Protein AF-A0A3P1US30-F1 (afdb_monomer_lite)

Foldseek 3Di:
DDFDCDPQLLVLLVVQQPDDFDPDPPDPSVVSNVVVCVVRVLCPPPNPAPPGDYPPDPDDPCVVRVSNVVVNVVSVD

pLDDT: mean 75.61, std 12.27, range [46.91, 93.31]

Sequence (77 aa):
MDFEVTPAIRAAFAAYIASEPIEGGGWREHWRLHDLLHEAGVLAMPFIPPCCFHPGIVGIRWQYAPHAVAIYRHLSQ

Radius of gyration: 11.71 Å; chains: 1; bounding box: 28×21×30 Å

Secondary structure (DSSP, 8-state):
------HHHHHHHHHHHHSPP-SSS--HHHHHHHHHHHHTTTT-TT----TT--TT--S--GGG-HHHHHHHHHHT-

Structure (mmCIF, N/CA/C/O backbone):
data_AF-A0A3P1US30-F1
#
_entry.id   AF-A0A3P1US30-F1
#
loop_
_atom_site.group_PDB
_atom_site.id
_atom_site.type_symbol
_atom_site.label_atom_id
_atom_site.label_alt_id
_atom_site.label_comp_id
_atom_site.label_asym_id
_atom_site.label_entity_id
_atom_site.label_seq_id
_atom_site.pdbx_PDB_ins_code
_atom_site.Cartn_x
_atom_site.Cartn_y
_atom_site.Cartn_z
_atom_site.occupancy
_atom_site.B_iso_or_equiv
_atom_site.auth_seq_id
_atom_site.auth_comp_id
_atom_site.auth_asym_id
_atom_site.auth_atom_id
_atom_site.pdbx_PDB_model_num
ATOM 1 N N . MET A 1 1 ? -11.989 5.844 4.511 1.00 61.50 1 MET A N 1
ATOM 2 C CA . MET A 1 1 ? -11.772 4.452 4.071 1.00 61.50 1 MET A CA 1
ATOM 3 C C . MET A 1 1 ? -11.239 3.803 5.306 1.00 61.50 1 MET A C 1
ATOM 5 O O . MET A 1 1 ? -10.162 4.186 5.737 1.00 61.50 1 MET A O 1
ATOM 9 N N . ASP A 1 2 ? -12.055 2.971 5.932 1.00 68.81 2 ASP A N 1
ATOM 10 C CA . ASP A 1 2 ? -11.883 2.691 7.350 1.00 68.81 2 ASP A CA 1
ATOM 11 C C . ASP A 1 2 ? -11.431 1.243 7.466 1.00 68.81 2 ASP A C 1
ATOM 13 O O . ASP A 1 2 ? -12.242 0.326 7.555 1.00 68.81 2 ASP A O 1
ATOM 17 N N . PHE A 1 3 ? -10.119 1.044 7.361 1.00 77.88 3 PHE A N 1
ATOM 18 C CA . PHE A 1 3 ? -9.473 -0.220 7.682 1.00 77.88 3 PHE A CA 1
ATOM 19 C C . PHE A 1 3 ? -8.283 0.047 8.592 1.00 77.88 3 PHE A C 1
ATOM 21 O O . PHE A 1 3 ? -7.654 1.105 8.540 1.00 77.88 3 PHE A O 1
ATOM 28 N N . GLU A 1 4 ? -7.979 -0.916 9.449 1.00 84.62 4 GLU A N 1
ATOM 29 C CA . GLU A 1 4 ? -6.837 -0.803 10.337 1.00 84.62 4 GLU A CA 1
ATOM 30 C C . GLU A 1 4 ? -5.536 -1.011 9.552 1.00 84.62 4 GLU A C 1
ATOM 32 O O . GLU A 1 4 ? -5.283 -2.078 8.989 1.00 84.62 4 GLU A O 1
ATOM 37 N N . VAL A 1 5 ? -4.677 0.010 9.535 1.00 85.75 5 VAL A N 1
ATOM 38 C CA . VAL A 1 5 ? -3.335 -0.091 8.955 1.00 85.75 5 VAL A CA 1
ATOM 39 C C . VAL A 1 5 ? -2.402 -0.761 9.966 1.00 85.75 5 VAL A C 1
ATOM 41 O O . VAL A 1 5 ? -1.710 -0.102 10.749 1.00 85.75 5 VAL A O 1
ATOM 44 N N . THR A 1 6 ? -2.390 -2.092 9.942 1.00 91.38 6 THR A N 1
ATOM 45 C CA . THR A 1 6 ? -1.544 -2.914 10.817 1.00 91.38 6 THR A CA 1
ATOM 46 C C . THR A 1 6 ? -0.046 -2.729 10.513 1.00 91.38 6 THR A C 1
ATOM 48 O O . THR A 1 6 ? 0.326 -2.324 9.403 1.00 91.38 6 THR A O 1
ATOM 51 N N . PRO A 1 7 ? 0.863 -3.084 11.447 1.00 93.31 7 PRO A N 1
ATOM 52 C CA . PRO A 1 7 ? 2.305 -3.065 11.184 1.00 93.31 7 PRO A CA 1
ATOM 53 C C . PRO A 1 7 ? 2.719 -3.909 9.969 1.00 93.31 7 PRO A C 1
ATOM 55 O O . PRO A 1 7 ? 3.623 -3.520 9.230 1.00 93.31 7 PRO A O 1
ATOM 58 N N . ALA A 1 8 ? 2.035 -5.033 9.723 1.00 91.81 8 ALA A N 1
ATOM 59 C CA . ALA A 1 8 ? 2.287 -5.890 8.566 1.00 91.81 8 ALA A CA 1
ATOM 60 C C . ALA A 1 8 ? 1.940 -5.187 7.245 1.00 91.81 8 ALA A C 1
ATOM 62 O O . ALA A 1 8 ? 2.723 -5.247 6.297 1.00 91.81 8 ALA A O 1
ATOM 63 N N . ILE A 1 9 ? 0.810 -4.471 7.203 1.00 89.69 9 ILE A N 1
ATOM 64 C CA . ILE A 1 9 ? 0.403 -3.676 6.039 1.00 89.69 9 ILE A CA 1
ATOM 65 C C . ILE A 1 9 ? 1.409 -2.546 5.784 1.00 89.69 9 ILE A C 1
ATOM 67 O O . ILE A 1 9 ? 1.831 -2.363 4.643 1.00 89.69 9 ILE A O 1
ATOM 71 N N . ARG A 1 10 ? 1.870 -1.833 6.827 1.00 90.25 10 ARG A N 1
ATOM 72 C CA . ARG A 1 10 ? 2.897 -0.779 6.668 1.00 90.25 10 ARG A CA 1
ATOM 73 C C . ARG A 1 10 ? 4.212 -1.331 6.132 1.00 90.25 10 ARG A C 1
ATOM 75 O O . ARG A 1 10 ? 4.792 -0.740 5.226 1.00 90.25 10 ARG A O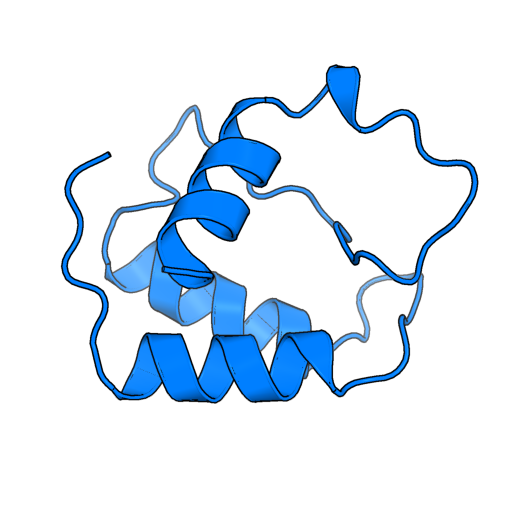 1
ATOM 82 N N . ALA A 1 11 ? 4.674 -2.461 6.664 1.00 92.75 11 ALA A N 1
ATOM 83 C CA . ALA A 1 11 ? 5.913 -3.089 6.216 1.00 92.75 11 ALA A CA 1
ATOM 84 C C . ALA A 1 11 ? 5.818 -3.561 4.756 1.00 92.75 11 ALA A C 1
ATOM 86 O O . ALA A 1 11 ? 6.734 -3.315 3.972 1.00 92.75 11 ALA A O 1
ATOM 87 N N . ALA A 1 12 ? 4.699 -4.184 4.371 1.00 90.25 12 ALA A N 1
ATOM 88 C CA . ALA A 1 12 ? 4.464 -4.600 2.991 1.00 90.25 12 ALA A CA 1
ATOM 89 C C . ALA A 1 12 ? 4.369 -3.401 2.040 1.00 90.25 12 ALA A C 1
ATOM 91 O O . ALA A 1 12 ? 4.929 -3.442 0.949 1.00 90.25 12 ALA A O 1
ATOM 92 N N . PHE A 1 13 ? 3.729 -2.311 2.472 1.00 89.00 13 PHE A N 1
ATOM 93 C CA . PHE A 1 13 ? 3.661 -1.074 1.703 1.00 89.00 13 PHE A CA 1
ATOM 94 C C . PHE A 1 13 ? 5.043 -0.443 1.497 1.00 89.00 13 PHE A C 1
ATOM 96 O O . PHE A 1 13 ? 5.399 -0.093 0.376 1.00 89.00 13 PHE A O 1
ATOM 103 N N . ALA A 1 14 ? 5.862 -0.358 2.546 1.00 89.00 14 ALA A N 1
ATOM 104 C CA . ALA A 1 14 ? 7.224 0.156 2.435 1.00 89.00 14 ALA A CA 1
ATOM 105 C C . ALA A 1 14 ? 8.090 -0.702 1.494 1.00 89.00 14 ALA A C 1
ATOM 107 O O . ALA A 1 14 ? 8.798 -0.157 0.648 1.00 89.00 14 ALA A O 1
ATOM 108 N N . ALA A 1 15 ? 7.998 -2.033 1.598 1.00 90.38 15 ALA A N 1
ATOM 109 C CA . ALA A 1 15 ? 8.699 -2.956 0.706 1.00 90.38 15 ALA A CA 1
ATOM 110 C C . ALA A 1 15 ? 8.239 -2.806 -0.750 1.00 90.38 15 ALA A C 1
ATOM 112 O O . ALA A 1 15 ? 9.066 -2.813 -1.658 1.00 90.38 15 ALA A O 1
ATOM 113 N N . TYR A 1 16 ? 6.935 -2.617 -0.962 1.00 86.88 16 TYR A N 1
ATOM 114 C CA . TYR A 1 16 ? 6.365 -2.355 -2.274 1.00 86.88 16 TYR A CA 1
ATOM 115 C C . TYR A 1 16 ? 6.938 -1.082 -2.904 1.00 86.88 16 TYR A C 1
ATOM 117 O O . TYR A 1 16 ? 7.467 -1.142 -4.006 1.00 86.88 16 TYR A O 1
ATOM 125 N N . ILE A 1 17 ? 6.916 0.041 -2.181 1.00 85.56 17 ILE A N 1
ATOM 126 C CA . ILE A 1 17 ? 7.418 1.337 -2.670 1.00 85.56 17 ILE A CA 1
ATOM 127 C C . ILE A 1 17 ? 8.932 1.326 -2.930 1.00 85.56 17 ILE A C 1
ATOM 129 O O . ILE A 1 17 ? 9.411 2.017 -3.826 1.00 85.56 17 ILE A O 1
ATOM 133 N N . ALA A 1 18 ? 9.691 0.563 -2.141 1.00 88.69 18 ALA A N 1
ATOM 134 C CA . ALA A 1 18 ? 11.133 0.421 -2.320 1.00 88.69 18 ALA A CA 1
ATOM 135 C C . ALA A 1 18 ? 11.516 -0.540 -3.460 1.00 88.69 18 ALA A C 1
ATOM 137 O O . ALA A 1 18 ? 12.679 -0.563 -3.865 1.00 88.69 18 ALA A O 1
ATOM 138 N N . SER A 1 19 ? 10.577 -1.354 -3.948 1.00 85.94 19 SER A N 1
ATOM 139 C CA . SER A 1 19 ? 10.847 -2.345 -4.988 1.00 85.94 19 SER A CA 1
ATOM 140 C C . SER A 1 19 ? 10.797 -1.744 -6.392 1.00 85.94 19 SER A C 1
ATOM 142 O O . SER A 1 19 ? 10.073 -0.787 -6.666 1.00 85.94 19 SER A O 1
ATOM 144 N N . GLU A 1 20 ? 11.588 -2.311 -7.299 1.00 84.19 20 GLU A N 1
ATOM 145 C CA . GLU A 1 20 ? 11.545 -1.925 -8.705 1.00 84.19 20 GLU A CA 1
ATOM 146 C C . GLU A 1 20 ? 10.226 -2.404 -9.340 1.00 84.19 20 GLU A C 1
ATOM 148 O O . GLU A 1 20 ? 9.830 -3.553 -9.120 1.00 84.19 20 GLU A O 1
ATOM 153 N N . PRO A 1 21 ? 9.528 -1.563 -10.124 1.00 78.62 21 PRO A N 1
ATOM 154 C CA . PRO A 1 21 ? 8.306 -1.981 -10.791 1.00 78.62 21 PRO A CA 1
ATOM 155 C C . PRO A 1 21 ? 8.546 -3.083 -11.811 1.00 78.62 21 PRO A C 1
ATOM 157 O O . PRO A 1 21 ? 9.356 -2.930 -12.720 1.00 78.62 21 PRO A O 1
ATOM 160 N N . ILE A 1 22 ? 7.780 -4.166 -11.699 1.00 76.12 22 ILE A N 1
ATOM 161 C CA . ILE A 1 22 ? 7.829 -5.286 -12.639 1.00 76.12 22 ILE A CA 1
ATOM 162 C C . ILE A 1 22 ? 6.484 -5.392 -13.361 1.00 76.12 22 ILE A C 1
ATOM 164 O O . ILE A 1 22 ? 5.424 -5.472 -12.732 1.00 76.12 22 ILE A O 1
ATOM 168 N N . GLU A 1 23 ? 6.528 -5.426 -14.691 1.00 69.12 23 GLU A N 1
ATOM 169 C CA . GLU A 1 23 ? 5.368 -5.712 -15.536 1.00 69.12 23 GLU A CA 1
ATOM 170 C C . GLU A 1 23 ? 5.106 -7.227 -15.636 1.00 69.12 23 GLU A C 1
ATOM 172 O O . GLU A 1 23 ? 5.998 -8.051 -15.448 1.00 69.12 23 GLU A O 1
ATOM 177 N N . GLY A 1 24 ? 3.870 -7.626 -15.949 1.00 65.94 24 GLY A N 1
ATOM 178 C CA . GLY A 1 24 ? 3.566 -9.032 -16.258 1.00 65.94 24 GLY A CA 1
ATOM 179 C C . GLY A 1 24 ? 3.323 -9.947 -15.050 1.00 65.94 24 GLY A C 1
ATOM 180 O O . GLY A 1 24 ? 3.458 -11.161 -15.163 1.00 65.94 24 GLY A O 1
ATOM 181 N N . GLY A 1 25 ? 2.936 -9.394 -13.896 1.00 64.81 25 GLY A N 1
ATOM 182 C CA . GLY A 1 25 ? 2.369 -10.170 -12.782 1.00 64.81 25 GLY A CA 1
ATOM 183 C C . GLY A 1 25 ? 3.374 -10.903 -11.885 1.00 64.81 25 GLY A C 1
ATOM 184 O O . GLY A 1 25 ? 2.959 -11.506 -10.902 1.00 64.81 25 GLY A O 1
ATOM 185 N N . GLY A 1 26 ? 4.680 -10.815 -12.150 1.00 76.00 26 GLY A N 1
ATOM 186 C CA . GLY A 1 26 ? 5.736 -11.416 -11.317 1.00 76.00 26 GLY A CA 1
ATOM 187 C C . GLY A 1 26 ? 6.123 -10.617 -10.065 1.00 76.00 26 GLY A C 1
ATOM 188 O O . GLY A 1 26 ? 7.090 -10.960 -9.388 1.00 76.00 26 GLY A O 1
ATOM 189 N N . TRP A 1 27 ? 5.411 -9.534 -9.755 1.00 84.00 27 TRP A N 1
ATOM 190 C CA . TRP A 1 27 ? 5.810 -8.607 -8.702 1.00 84.00 27 TRP A CA 1
ATOM 191 C C . TRP A 1 27 ? 5.416 -9.100 -7.308 1.00 84.00 27 TRP A C 1
ATOM 193 O O . TRP A 1 27 ? 4.298 -8.898 -6.836 1.00 84.00 27 TRP A O 1
ATOM 203 N N . ARG A 1 28 ? 6.359 -9.745 -6.625 1.00 87.12 28 ARG A N 1
ATOM 204 C CA . ARG A 1 28 ? 6.130 -10.360 -5.313 1.00 87.12 28 ARG A CA 1
ATOM 205 C C . ARG A 1 28 ? 5.665 -9.363 -4.249 1.00 87.12 28 ARG A C 1
ATOM 207 O O . ARG A 1 28 ? 4.748 -9.667 -3.493 1.00 87.12 28 ARG A O 1
ATOM 214 N N . GLU A 1 29 ? 6.283 -8.188 -4.173 1.00 87.94 29 GLU A N 1
ATOM 215 C CA . GLU A 1 29 ? 5.969 -7.170 -3.167 1.00 87.94 29 GLU A CA 1
ATOM 216 C C . GLU A 1 29 ? 4.566 -6.583 -3.391 1.00 87.94 29 GLU A C 1
ATOM 218 O O . GLU A 1 29 ? 3.844 -6.345 -2.423 1.00 87.94 29 GLU A O 1
ATOM 223 N N . HIS A 1 30 ? 4.137 -6.450 -4.655 1.00 84.31 30 HIS A N 1
ATOM 224 C CA . HIS A 1 30 ? 2.761 -6.088 -5.005 1.00 84.31 30 HIS A CA 1
ATOM 225 C C . HIS A 1 30 ? 1.759 -7.100 -4.456 1.00 84.31 30 HIS A C 1
ATOM 227 O O . HIS A 1 30 ? 0.829 -6.722 -3.746 1.00 84.31 30 HIS A O 1
ATOM 233 N N . TRP A 1 31 ? 1.966 -8.385 -4.760 1.00 84.56 31 TRP A N 1
ATOM 234 C CA . TRP A 1 31 ? 1.058 -9.448 -4.331 1.00 84.56 31 TRP A CA 1
ATOM 235 C C . TRP A 1 31 ? 1.026 -9.593 -2.816 1.00 84.56 31 TRP A C 1
ATOM 237 O O . TRP A 1 31 ? -0.039 -9.760 -2.232 1.00 84.56 31 TRP A O 1
ATOM 247 N N . ARG A 1 32 ? 2.170 -9.417 -2.148 1.00 89.25 32 ARG A N 1
ATOM 248 C CA . ARG A 1 32 ? 2.207 -9.456 -0.687 1.00 89.25 32 ARG A CA 1
ATOM 249 C C . ARG A 1 32 ? 1.371 -8.342 -0.054 1.00 89.25 32 ARG A C 1
ATOM 251 O O . ARG A 1 32 ? 0.665 -8.601 0.917 1.00 89.25 32 ARG A O 1
ATOM 258 N N . LEU A 1 33 ? 1.456 -7.117 -0.576 1.00 87.56 33 LEU A N 1
ATOM 259 C CA . LEU A 1 33 ? 0.619 -6.007 -0.119 1.00 87.56 33 LEU A CA 1
ATOM 260 C C . LEU A 1 33 ? -0.859 -6.249 -0.459 1.00 87.56 33 LEU A C 1
ATOM 262 O O . LEU A 1 33 ? -1.725 -6.017 0.381 1.00 87.56 33 LEU A O 1
ATOM 266 N N . HIS A 1 34 ? -1.136 -6.736 -1.667 1.00 85.50 34 HIS A N 1
ATOM 267 C CA . HIS A 1 34 ? -2.475 -7.083 -2.130 1.00 85.50 34 HIS A CA 1
ATOM 268 C C . HIS A 1 34 ? -3.168 -8.070 -1.185 1.00 85.50 34 HIS A C 1
ATOM 270 O O . HIS A 1 34 ? -4.278 -7.798 -0.736 1.00 85.50 34 HIS A O 1
ATOM 276 N N . ASP A 1 35 ? -2.512 -9.174 -0.835 1.00 87.81 35 ASP A N 1
ATOM 277 C CA . ASP A 1 35 ? -3.110 -10.217 0.003 1.00 87.81 35 ASP A CA 1
ATOM 278 C C . ASP A 1 35 ? -3.465 -9.688 1.396 1.00 87.81 35 ASP A C 1
ATOM 280 O O . ASP A 1 35 ? -4.567 -9.920 1.883 1.00 87.81 35 ASP A O 1
ATOM 284 N N . LEU A 1 36 ? -2.588 -8.878 1.997 1.00 89.44 36 LEU A N 1
ATOM 285 C CA . LEU A 1 36 ? -2.850 -8.252 3.298 1.00 89.44 36 LEU A CA 1
ATOM 286 C C . LEU A 1 36 ? -4.018 -7.257 3.243 1.00 89.44 36 LEU A C 1
ATOM 288 O O . LEU A 1 36 ? -4.819 -7.179 4.172 1.00 89.44 36 LEU A O 1
ATOM 292 N N . LEU A 1 37 ? -4.131 -6.492 2.155 1.00 85.62 37 LEU A N 1
ATOM 293 C CA . LEU A 1 37 ? -5.264 -5.590 1.938 1.00 85.62 37 LEU A CA 1
ATOM 294 C C . LEU A 1 37 ? -6.564 -6.369 1.677 1.00 85.62 37 LEU A C 1
ATOM 296 O O . LEU A 1 37 ? -7.638 -5.921 2.080 1.00 85.62 37 LEU A O 1
ATOM 300 N N . HIS A 1 38 ? -6.484 -7.533 1.030 1.00 84.75 38 HIS A N 1
ATOM 301 C CA . HIS A 1 38 ? -7.625 -8.423 0.830 1.00 84.75 38 HIS A CA 1
ATOM 302 C C . HIS A 1 38 ? -8.108 -9.024 2.154 1.00 84.75 38 HIS A C 1
ATOM 304 O O . HIS A 1 38 ? -9.296 -8.942 2.456 1.00 84.75 38 HIS A O 1
ATOM 310 N N . GLU A 1 39 ? -7.192 -9.550 2.971 1.00 87.06 39 GLU A N 1
ATOM 311 C CA . GLU A 1 39 ? -7.471 -10.062 4.320 1.00 87.06 39 GLU A CA 1
ATOM 312 C C . GLU A 1 39 ? -8.098 -8.988 5.220 1.00 87.06 39 GLU A C 1
ATOM 314 O O . GLU A 1 39 ? -9.028 -9.270 5.972 1.00 87.06 39 GLU A O 1
ATOM 319 N N . ALA A 1 40 ? -7.648 -7.736 5.095 1.00 84.56 40 ALA A N 1
ATOM 320 C CA . ALA A 1 40 ? -8.221 -6.590 5.799 1.00 84.56 40 ALA A CA 1
ATOM 321 C C . ALA A 1 40 ? -9.565 -6.098 5.213 1.00 84.56 40 ALA A C 1
ATOM 323 O O . ALA A 1 40 ? -10.107 -5.095 5.675 1.00 84.56 40 ALA A O 1
ATOM 324 N N . GLY A 1 41 ? -10.110 -6.764 4.187 1.00 80.38 41 GLY A N 1
ATOM 325 C CA . GLY A 1 41 ? -11.397 -6.426 3.569 1.00 80.38 41 GLY A CA 1
ATOM 326 C C . GLY A 1 41 ? -11.378 -5.166 2.696 1.00 80.38 41 GLY A C 1
ATOM 327 O O . GLY A 1 41 ? -12.418 -4.748 2.191 1.00 80.38 41 GLY A O 1
ATOM 328 N N . VAL A 1 42 ? -10.202 -4.572 2.473 1.00 77.69 42 VAL A N 1
ATOM 329 C CA . VAL A 1 42 ? -10.011 -3.324 1.708 1.00 77.69 42 VAL A CA 1
ATOM 330 C C . VAL A 1 42 ? -10.310 -3.531 0.224 1.00 77.69 42 VAL A C 1
ATOM 332 O O . VAL A 1 42 ? -10.727 -2.605 -0.469 1.00 77.69 42 VAL A O 1
ATOM 335 N N . LEU A 1 43 ? -10.106 -4.761 -0.253 1.00 73.69 43 LEU A N 1
ATOM 336 C CA . LEU A 1 43 ? -10.261 -5.160 -1.652 1.00 73.69 43 LEU A CA 1
AT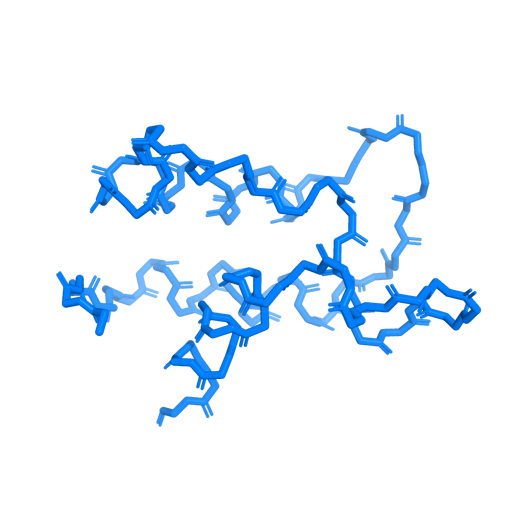OM 337 C C . LEU A 1 43 ? -11.582 -5.896 -1.926 1.00 73.69 43 LEU A C 1
ATOM 339 O O . LEU A 1 43 ? -11.714 -6.576 -2.942 1.00 73.69 43 LEU A O 1
ATOM 343 N N . ALA A 1 44 ? -12.566 -5.801 -1.024 1.00 65.56 44 ALA A N 1
ATOM 344 C CA . ALA A 1 44 ? -13.904 -6.321 -1.292 1.00 65.56 44 ALA A CA 1
ATOM 345 C C . ALA A 1 44 ? -14.518 -5.594 -2.507 1.00 65.56 44 ALA A C 1
ATOM 347 O O . ALA A 1 44 ? -14.369 -4.388 -2.669 1.00 65.56 44 ALA A O 1
ATOM 348 N N . MET A 1 45 ? -15.197 -6.313 -3.403 1.00 46.91 45 MET A N 1
ATOM 349 C CA . MET A 1 45 ? -15.792 -5.714 -4.607 1.00 46.91 45 MET A CA 1
ATOM 350 C C . MET A 1 45 ? -16.667 -4.485 -4.276 1.00 46.91 45 MET A C 1
ATOM 352 O O . MET A 1 45 ? -17.412 -4.520 -3.296 1.00 46.91 45 MET A O 1
ATOM 356 N N . PRO A 1 46 ? -16.608 -3.407 -5.089 1.00 48.94 46 PRO A N 1
ATOM 357 C CA . PRO A 1 46 ? -16.065 -3.341 -6.450 1.00 48.94 46 PRO A CA 1
ATOM 358 C C . PRO A 1 46 ? -14.590 -2.903 -6.526 1.00 48.94 46 PRO A C 1
ATOM 360 O O . PRO A 1 46 ? -14.138 -2.437 -7.574 1.00 48.94 46 PRO A O 1
ATOM 363 N N . PHE A 1 47 ? -13.833 -2.998 -5.430 1.00 50.69 47 PHE A N 1
ATOM 364 C CA . PHE A 1 47 ? -12.442 -2.558 -5.378 1.00 50.69 47 PHE A CA 1
ATOM 365 C C . PHE A 1 47 ? -11.526 -3.587 -6.044 1.00 5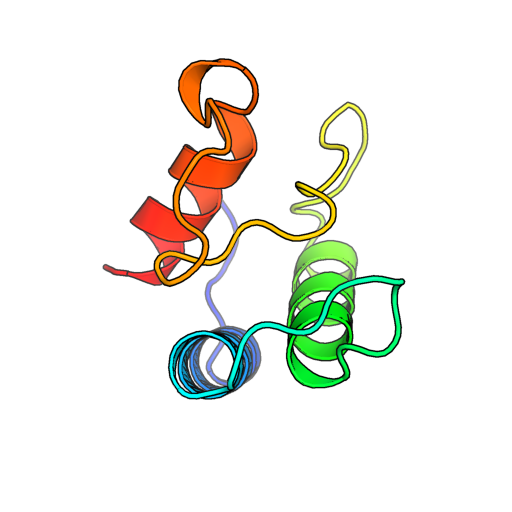0.69 47 PHE A C 1
ATOM 367 O O . PHE A 1 47 ? -10.841 -4.347 -5.373 1.00 50.69 47 PHE A O 1
ATOM 374 N N . ILE A 1 48 ? -11.504 -3.603 -7.382 1.00 49.09 48 ILE A N 1
ATOM 375 C CA . ILE A 1 48 ? -10.408 -4.232 -8.121 1.00 49.09 48 ILE A CA 1
ATOM 376 C C . ILE A 1 48 ? -9.148 -3.450 -7.722 1.00 49.09 48 ILE A C 1
ATOM 378 O O . ILE A 1 48 ? -9.059 -2.256 -8.039 1.00 49.09 48 ILE A O 1
ATOM 382 N N . PRO A 1 49 ? -8.208 -4.055 -6.978 1.00 51.41 49 PRO A N 1
ATOM 383 C CA . PRO A 1 49 ? -6.941 -3.409 -6.685 1.00 51.41 49 PRO A CA 1
ATOM 384 C C . PRO A 1 49 ? -6.312 -3.027 -8.021 1.00 51.41 49 PRO A C 1
ATOM 386 O O . PRO A 1 49 ? -6.412 -3.795 -8.980 1.00 51.41 49 PRO A O 1
ATOM 389 N N . PRO A 1 50 ? -5.691 -1.846 -8.122 1.00 54.03 50 PRO A N 1
ATOM 390 C CA . PRO A 1 50 ? -5.001 -1.472 -9.343 1.00 54.03 50 PRO A CA 1
ATOM 391 C C . PRO A 1 50 ? -3.954 -2.548 -9.621 1.00 54.03 50 PRO A C 1
ATOM 393 O O . PRO A 1 50 ? -2.935 -2.619 -8.932 1.00 54.03 50 PRO A O 1
ATOM 396 N N . CYS A 1 51 ? -4.190 -3.403 -10.611 1.00 58.25 51 CYS A N 1
ATOM 397 C CA . CYS A 1 51 ? -3.126 -4.238 -11.122 1.00 58.25 51 CYS A CA 1
ATOM 3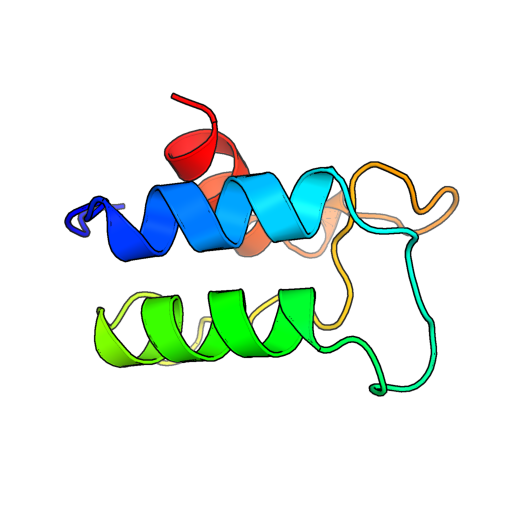98 C C . CYS A 1 51 ? -2.003 -3.272 -11.541 1.00 58.25 51 CYS A C 1
ATOM 400 O O . CYS A 1 51 ? -2.192 -2.424 -12.416 1.00 58.25 51 CYS A O 1
ATOM 402 N N . CYS A 1 52 ? -0.877 -3.347 -10.826 1.00 60.91 52 CYS A N 1
ATOM 403 C CA . CYS A 1 52 ? 0.366 -2.625 -11.098 1.00 60.91 52 CYS A CA 1
ATOM 404 C C . CYS A 1 52 ? 0.432 -1.106 -10.783 1.00 60.91 52 CYS A C 1
ATOM 406 O O . CYS A 1 52 ? 1.249 -0.429 -11.402 1.00 60.91 52 CYS A O 1
ATOM 408 N N . PHE A 1 53 ? -0.329 -0.525 -9.835 1.00 68.38 53 PHE A N 1
ATOM 409 C CA . PHE A 1 53 ? -0.070 0.887 -9.444 1.00 68.38 53 PHE A CA 1
ATOM 410 C C . PHE A 1 53 ? 1.222 1.058 -8.645 1.00 68.38 53 PHE A C 1
ATOM 412 O O . PHE A 1 53 ? 1.206 0.833 -7.442 1.00 68.38 53 PHE A O 1
ATOM 419 N N . HIS A 1 54 ? 2.276 1.587 -9.274 1.00 69.75 54 HIS A N 1
ATOM 420 C CA . HIS A 1 54 ? 3.482 2.039 -8.578 1.00 69.75 54 HIS A CA 1
ATOM 421 C C . HIS A 1 54 ? 3.840 3.486 -8.922 1.00 69.75 54 HIS A C 1
ATOM 423 O O . HIS A 1 54 ? 3.821 3.834 -10.106 1.00 69.75 54 HIS A O 1
ATOM 429 N N . PRO A 1 55 ? 4.270 4.314 -7.947 1.00 68.56 55 PRO A N 1
ATOM 430 C CA . PRO A 1 55 ? 4.685 5.697 -8.205 1.00 68.56 55 PRO A CA 1
ATOM 431 C C . PRO A 1 55 ? 5.821 5.836 -9.228 1.00 68.56 55 PRO A C 1
ATOM 433 O O . PRO A 1 55 ? 5.922 6.851 -9.908 1.00 68.56 55 PRO A O 1
ATOM 436 N N . GLY A 1 56 ? 6.668 4.811 -9.340 1.00 70.56 56 GLY A N 1
ATOM 437 C CA . GLY A 1 56 ? 7.759 4.745 -10.317 1.00 70.56 56 GLY A CA 1
ATOM 438 C C . GLY A 1 56 ? 7.337 4.399 -11.753 1.00 70.56 56 GLY A C 1
ATOM 439 O O . GLY A 1 56 ? 8.156 4.542 -12.654 1.00 70.56 56 GLY A O 1
ATOM 440 N N . ILE A 1 57 ? 6.094 3.958 -11.997 1.00 70.31 57 ILE A N 1
ATOM 441 C CA . ILE A 1 57 ? 5.615 3.675 -13.359 1.00 70.31 57 ILE A CA 1
ATOM 442 C C . ILE A 1 57 ? 5.093 4.969 -13.992 1.00 70.31 57 ILE A C 1
ATOM 444 O O . ILE A 1 57 ? 4.047 5.509 -13.617 1.00 70.31 57 ILE A O 1
ATOM 448 N N . VAL A 1 58 ? 5.826 5.453 -14.992 1.00 64.88 58 VAL A N 1
ATOM 449 C CA . VAL A 1 58 ? 5.465 6.625 -15.797 1.00 64.88 58 VAL A CA 1
ATOM 450 C C . VAL A 1 58 ? 4.554 6.232 -16.967 1.00 64.88 58 VAL A C 1
ATOM 452 O O . VAL A 1 58 ? 4.686 5.157 -17.539 1.00 64.88 58 VAL A O 1
ATOM 455 N N . GLY A 1 5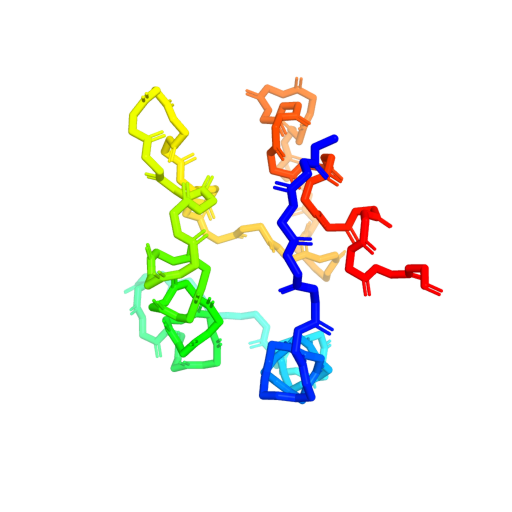9 ? 3.619 7.109 -17.350 1.00 60.19 59 GLY A N 1
ATOM 456 C CA . GLY A 1 59 ? 2.801 6.945 -18.566 1.00 60.19 59 GLY A CA 1
ATOM 457 C C . GLY A 1 59 ? 1.426 6.284 -18.391 1.00 60.19 59 GLY A C 1
ATOM 458 O O . GLY A 1 59 ? 0.589 6.405 -19.286 1.00 60.19 59 GLY A O 1
ATOM 459 N N . ILE A 1 60 ? 1.127 5.672 -17.241 1.00 64.62 60 ILE A N 1
ATOM 460 C CA . ILE A 1 60 ? -0.227 5.179 -16.945 1.00 64.62 60 ILE A CA 1
ATOM 461 C C . ILE A 1 60 ? -1.100 6.330 -16.419 1.00 64.62 60 ILE A C 1
ATOM 463 O O . ILE A 1 60 ? -0.709 7.100 -15.541 1.00 64.62 60 ILE A O 1
ATOM 467 N N . ARG A 1 61 ? -2.315 6.470 -16.968 1.00 60.53 61 ARG A N 1
ATOM 468 C CA . ARG A 1 61 ? -3.282 7.501 -16.556 1.00 60.53 61 ARG A CA 1
ATOM 469 C C . ARG A 1 61 ? -4.049 7.065 -15.311 1.00 60.53 61 ARG A C 1
ATOM 471 O O . ARG A 1 61 ? -5.168 6.564 -15.380 1.00 60.53 61 ARG A O 1
ATOM 478 N N . TRP A 1 62 ? -3.445 7.316 -14.159 1.00 61.72 62 TRP A N 1
ATOM 479 C CA . TRP A 1 62 ? -3.937 6.910 -12.839 1.00 61.72 62 TRP A CA 1
ATOM 480 C C . TRP A 1 62 ? -5.244 7.578 -12.380 1.00 61.72 62 TRP A C 1
ATOM 482 O O . TRP A 1 62 ? -5.865 7.125 -11.422 1.00 61.72 62 TRP A O 1
ATOM 492 N N . GLN A 1 63 ? -5.721 8.602 -13.096 1.00 61.69 63 GLN A N 1
ATOM 493 C CA . GLN A 1 63 ? -7.039 9.221 -12.889 1.00 61.69 63 GLN A CA 1
ATOM 494 C C . GLN A 1 63 ? -8.226 8.251 -13.041 1.00 61.69 63 GLN A C 1
ATOM 496 O O . GLN A 1 63 ? -9.310 8.537 -12.542 1.00 61.69 63 GLN A O 1
ATOM 501 N N . TYR A 1 64 ? -8.029 7.106 -13.705 1.00 60.03 64 TYR A N 1
ATOM 502 C CA . TYR A 1 64 ? -9.062 6.082 -13.886 1.00 60.03 64 TYR A CA 1
ATOM 503 C C . TYR A 1 64 ? -9.114 5.050 -12.746 1.00 60.03 64 TYR A C 1
ATOM 505 O O . TYR A 1 64 ? -9.983 4.184 -12.757 1.00 60.03 64 TYR A O 1
ATOM 513 N N . ALA A 1 65 ? -8.232 5.157 -11.744 1.00 67.31 65 ALA A N 1
ATOM 514 C CA . ALA A 1 65 ? -8.208 4.290 -10.564 1.00 67.31 65 ALA A CA 1
ATOM 515 C C . ALA A 1 65 ? -8.279 5.112 -9.252 1.00 67.31 65 ALA A C 1
ATOM 517 O O . ALA A 1 65 ? -7.355 5.087 -8.441 1.00 67.31 65 ALA A O 1
ATOM 518 N N . PRO A 1 66 ? -9.359 5.870 -8.993 1.00 69.44 66 PRO A N 1
ATOM 519 C CA . PRO A 1 66 ? -9.441 6.760 -7.827 1.00 69.44 66 PRO A CA 1
ATOM 520 C C . PRO A 1 66 ? -9.364 6.022 -6.478 1.00 69.44 66 PRO A C 1
ATOM 522 O O . PRO A 1 66 ? -8.780 6.541 -5.527 1.00 69.44 66 PRO A O 1
ATOM 525 N N . HIS A 1 67 ? -9.893 4.798 -6.389 1.00 70.44 67 HIS A N 1
ATOM 526 C CA . HIS A 1 67 ? -9.834 3.992 -5.163 1.00 70.44 67 HIS A CA 1
ATOM 527 C C . HIS A 1 67 ? -8.423 3.482 -4.860 1.00 70.44 67 HIS A C 1
ATOM 529 O O . HIS A 1 67 ? -7.997 3.525 -3.710 1.00 70.44 67 HIS A O 1
ATOM 535 N N . ALA A 1 68 ? -7.668 3.096 -5.891 1.00 69.06 68 ALA A N 1
ATOM 536 C CA . ALA A 1 68 ? -6.246 2.798 -5.772 1.00 69.06 68 ALA A CA 1
ATOM 537 C C . ALA A 1 68 ? -5.490 3.966 -5.138 1.00 69.06 68 ALA A C 1
ATOM 539 O O . ALA A 1 68 ? -4.817 3.814 -4.125 1.00 69.06 68 ALA A O 1
ATOM 540 N N . VAL A 1 69 ? -5.669 5.162 -5.699 1.00 73.31 69 VAL A N 1
ATOM 541 C CA . VAL A 1 69 ? -5.012 6.374 -5.204 1.00 73.31 69 VAL A CA 1
ATOM 542 C C . VAL A 1 69 ? -5.426 6.679 -3.760 1.00 73.31 69 VAL A C 1
ATOM 544 O O . VAL A 1 69 ? -4.585 7.090 -2.964 1.00 73.31 69 VAL A O 1
ATOM 547 N N . ALA A 1 70 ? -6.691 6.457 -3.391 1.00 77.44 70 ALA A N 1
ATOM 548 C CA . ALA A 1 70 ? -7.167 6.653 -2.023 1.00 77.44 70 ALA A CA 1
ATOM 549 C C . ALA A 1 70 ? -6.519 5.682 -1.019 1.00 77.44 70 ALA A C 1
ATOM 551 O O . ALA A 1 70 ? -6.062 6.136 0.029 1.00 77.44 70 ALA A O 1
ATOM 552 N N . ILE A 1 71 ? -6.412 4.388 -1.356 1.00 76.94 71 ILE A N 1
ATOM 553 C CA . ILE A 1 71 ? -5.710 3.384 -0.534 1.00 76.94 71 ILE A CA 1
ATOM 554 C C . ILE A 1 71 ? -4.254 3.807 -0.333 1.00 76.94 71 ILE A C 1
ATOM 556 O O . ILE A 1 71 ? -3.785 3.896 0.796 1.00 76.94 71 ILE A O 1
ATOM 560 N N . TYR A 1 72 ? -3.549 4.145 -1.415 1.00 75.75 72 TYR A N 1
ATOM 561 C CA . TYR A 1 72 ? -2.139 4.541 -1.344 1.00 75.75 72 TYR A CA 1
ATOM 562 C C . TYR A 1 72 ? -1.923 5.809 -0.521 1.00 75.75 72 TYR A C 1
ATOM 564 O O . TYR A 1 72 ? -0.984 5.878 0.270 1.00 75.75 72 TYR A O 1
ATOM 572 N N . ARG A 1 73 ? -2.801 6.808 -0.667 1.00 77.50 73 ARG A N 1
ATOM 573 C CA . ARG A 1 73 ?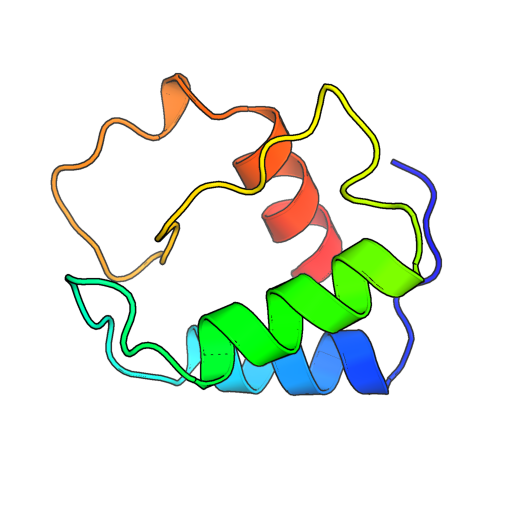 -2.764 8.020 0.161 1.00 77.50 73 ARG A CA 1
ATOM 574 C C . ARG A 1 73 ? -2.962 7.697 1.635 1.00 77.50 73 ARG A C 1
ATOM 576 O O . ARG A 1 73 ? -2.246 8.255 2.453 1.00 77.50 73 ARG A O 1
ATOM 583 N N . HIS A 1 74 ? -3.890 6.802 1.961 1.00 81.06 74 HIS A N 1
ATOM 584 C CA . HIS A 1 74 ? -4.130 6.387 3.340 1.00 81.06 74 HIS A CA 1
ATOM 585 C C . HIS A 1 74 ? -2.942 5.617 3.935 1.00 81.06 74 HIS A C 1
ATOM 587 O O . HIS A 1 74 ? -2.569 5.859 5.075 1.00 81.06 74 HIS A O 1
ATOM 593 N N . LEU A 1 75 ? -2.295 4.749 3.151 1.00 78.50 75 LEU A N 1
ATOM 594 C CA . LEU A 1 75 ? -1.093 4.015 3.569 1.00 78.50 75 LEU A CA 1
ATOM 595 C C . LEU A 1 75 ? 0.147 4.909 3.739 1.00 78.50 75 LEU A C 1
ATOM 597 O O . LEU A 1 75 ? 1.083 4.530 4.439 1.00 78.50 75 LEU A O 1
ATOM 601 N N . SER A 1 76 ? 0.156 6.077 3.091 1.00 76.00 76 SER A N 1
ATOM 602 C CA . SER A 1 76 ? 1.257 7.050 3.128 1.00 76.00 76 SER A CA 1
ATOM 603 C C . SER A 1 76 ? 1.135 8.077 4.268 1.00 76.00 76 SER A C 1
ATOM 605 O O . SER A 1 76 ? 1.965 8.983 4.340 1.00 76.00 76 SER A O 1
ATOM 607 N N . GLN A 1 77 ? 0.100 7.969 5.113 1.00 73.06 77 GLN A N 1
ATOM 608 C CA . GLN A 1 77 ? -0.131 8.784 6.317 1.00 73.06 77 GLN A CA 1
ATOM 609 C C . GLN A 1 77 ? 0.377 8.074 7.582 1.00 73.06 77 GLN A C 1
ATOM 611 O O . GLN A 1 77 ? 0.921 8.797 8.442 1.00 73.06 77 GLN A O 1
#